Protein AF-A0A1M7C2V4-F1 (afdb_monomer_lite)

Radius of gyration: 30.08 Å; chains: 1; bounding box: 49×37×82 Å

Sequence (102 aa):
MSDTIELLEAIGQNATLRHASADQLASILEQANASAALRSAVAAGDSSLLSAEFGHKPNKAPQITNVPGHEEDESDDDGDDKPHHPSEPGHSQPHKHTPHKQ

Structure (mmCIF, N/CA/C/O backbone):
data_AF-A0A1M7C2V4-F1
#
_entry.id   AF-A0A1M7C2V4-F1
#
loop_
_atom_site.group_PDB
_atom_site.id
_atom_site.type_symbol
_atom_site.label_atom_id
_atom_site.label_alt_id
_atom_site.label_comp_id
_atom_site.label_asym_id
_atom_site.label_entity_id
_atom_site.label_seq_id
_atom_site.pdbx_PDB_ins_code
_atom_site.Cartn_x
_atom_site.Cartn_y
_atom_site.Cartn_z
_atom_site.occupancy
_atom_site.B_iso_or_equiv
_atom_site.auth_seq_id
_atom_site.auth_comp_id
_atom_site.auth_asym_id
_atom_site.auth_atom_id
_atom_site.pdbx_PDB_model_num
ATOM 1 N N . MET A 1 1 ? -2.818 13.924 9.332 1.00 58.53 1 MET A N 1
ATOM 2 C CA . MET A 1 1 ? -2.808 12.527 8.848 1.00 58.53 1 MET A CA 1
ATOM 3 C C . MET A 1 1 ? -1.402 11.927 8.948 1.00 58.53 1 MET A C 1
ATOM 5 O O . MET A 1 1 ? -1.036 11.114 8.115 1.00 58.53 1 MET A O 1
ATOM 9 N N . SER A 1 2 ? -0.589 12.318 9.936 1.00 61.97 2 SER A N 1
ATOM 10 C CA . SER A 1 2 ? 0.771 11.779 10.072 1.00 61.97 2 SER A CA 1
ATOM 11 C C . SER A 1 2 ? 0.728 10.281 10.378 1.00 61.97 2 SER A C 1
ATOM 13 O O . SER A 1 2 ? 1.476 9.516 9.791 1.00 61.97 2 SER A O 1
ATOM 15 N N . ASP A 1 3 ? -0.256 9.855 11.170 1.00 80.56 3 ASP A N 1
ATOM 16 C CA . ASP A 1 3 ? -0.386 8.479 11.655 1.00 80.56 3 ASP A CA 1
ATOM 17 C C . ASP A 1 3 ? -0.435 7.422 10.538 1.00 80.56 3 ASP A C 1
ATOM 19 O O . ASP A 1 3 ? 0.158 6.357 10.680 1.00 80.56 3 ASP A O 1
ATOM 23 N N . THR A 1 4 ? -1.081 7.700 9.397 1.00 83.00 4 THR A N 1
ATOM 24 C CA . THR A 1 4 ? -1.111 6.754 8.268 1.00 83.00 4 THR A CA 1
ATOM 25 C C . THR A 1 4 ? 0.217 6.660 7.530 1.00 83.00 4 THR A C 1
ATOM 27 O O . THR A 1 4 ? 0.578 5.574 7.084 1.00 83.00 4 THR A O 1
ATOM 30 N N . ILE A 1 5 ? 0.949 7.767 7.401 1.00 86.19 5 ILE A N 1
ATOM 31 C CA . ILE A 1 5 ? 2.265 7.776 6.751 1.00 86.19 5 ILE A CA 1
ATOM 32 C C . ILE A 1 5 ? 3.305 7.090 7.641 1.00 86.19 5 ILE A C 1
ATOM 34 O O . ILE A 1 5 ? 4.031 6.231 7.151 1.00 86.19 5 ILE A O 1
ATOM 38 N N . GLU A 1 6 ? 3.311 7.381 8.943 1.00 87.94 6 GLU A N 1
ATOM 39 C CA . GLU A 1 6 ? 4.180 6.716 9.929 1.00 87.94 6 GLU A CA 1
ATOM 40 C C . GLU A 1 6 ? 3.912 5.201 9.978 1.00 87.94 6 GLU A C 1
ATOM 42 O O . GLU A 1 6 ? 4.830 4.386 10.048 1.00 87.94 6 GLU A O 1
ATOM 47 N N . LEU A 1 7 ? 2.644 4.789 9.872 1.00 88.06 7 LEU A N 1
ATOM 48 C CA . LEU A 1 7 ? 2.277 3.374 9.844 1.00 88.06 7 LEU A CA 1
ATOM 49 C C . LEU A 1 7 ? 2.742 2.677 8.559 1.00 88.06 7 LEU A C 1
ATOM 51 O O . LEU A 1 7 ? 3.235 1.550 8.613 1.00 88.06 7 LEU A O 1
ATOM 55 N N . LEU A 1 8 ? 2.622 3.344 7.406 1.00 89.19 8 LEU A N 1
ATOM 56 C CA . LEU A 1 8 ? 3.159 2.844 6.138 1.00 89.19 8 LEU A CA 1
ATOM 57 C C . LEU A 1 8 ? 4.689 2.746 6.170 1.00 89.19 8 LEU A C 1
ATOM 59 O O . LEU A 1 8 ? 5.241 1.777 5.648 1.00 89.19 8 LEU A O 1
ATOM 63 N N . GLU A 1 9 ? 5.369 3.696 6.812 1.00 90.44 9 GLU A N 1
ATOM 64 C CA . GLU A 1 9 ? 6.814 3.639 7.035 1.00 90.44 9 GLU A CA 1
ATOM 65 C C . GLU A 1 9 ? 7.191 2.449 7.925 1.00 90.44 9 GLU A C 1
ATOM 67 O O . GLU A 1 9 ? 8.046 1.649 7.542 1.00 90.44 9 GLU A O 1
ATOM 72 N N . ALA A 1 10 ? 6.503 2.256 9.053 1.00 90.06 10 ALA A N 1
ATOM 73 C CA . ALA A 1 10 ? 6.746 1.137 9.961 1.00 90.06 10 ALA A CA 1
ATOM 74 C C . ALA A 1 10 ? 6.546 -0.229 9.276 1.00 90.06 10 ALA A C 1
ATOM 76 O O . ALA A 1 10 ? 7.357 -1.144 9.455 1.00 90.06 10 ALA A O 1
ATOM 77 N N . ILE A 1 11 ? 5.503 -0.364 8.447 1.00 89.38 11 ILE A N 1
ATOM 78 C CA . ILE A 1 11 ? 5.262 -1.563 7.626 1.00 89.38 11 ILE A CA 1
ATOM 79 C C . ILE A 1 11 ? 6.365 -1.723 6.573 1.00 89.38 11 ILE A C 1
ATOM 81 O O . ILE A 1 11 ? 6.872 -2.825 6.363 1.00 89.38 11 ILE A O 1
ATOM 85 N N . GLY A 1 12 ? 6.765 -0.627 5.925 1.00 88.94 12 GLY A N 1
ATOM 86 C CA . GLY A 1 12 ? 7.829 -0.610 4.927 1.00 88.94 12 GLY A CA 1
ATOM 87 C C . GLY A 1 12 ? 9.192 -0.996 5.501 1.00 88.94 12 GLY A C 1
ATOM 88 O O . GLY A 1 12 ? 9.944 -1.716 4.842 1.00 88.94 12 GLY A O 1
ATOM 89 N N . GLN A 1 13 ? 9.508 -0.579 6.726 1.00 91.50 13 GLN A N 1
ATOM 90 C CA . GLN A 1 13 ? 10.789 -0.836 7.381 1.00 91.50 13 GLN A CA 1
ATOM 91 C C . GLN A 1 13 ? 10.871 -2.237 8.002 1.00 91.50 13 GLN A C 1
ATOM 93 O O . GLN A 1 13 ? 11.949 -2.835 8.042 1.00 91.50 13 GLN A O 1
ATOM 98 N N . ASN A 1 14 ? 9.743 -2.797 8.441 1.00 90.62 14 ASN A N 1
ATOM 99 C CA . ASN A 1 14 ? 9.692 -4.118 9.053 1.00 90.62 14 ASN A CA 1
ATOM 100 C C . ASN A 1 14 ? 9.445 -5.221 8.008 1.00 90.62 14 ASN A C 1
ATOM 102 O O . ASN A 1 14 ? 8.341 -5.383 7.489 1.00 90.62 14 ASN A O 1
ATOM 106 N N . ALA A 1 15 ? 10.467 -6.040 7.742 1.00 88.88 15 ALA A N 1
ATOM 107 C CA . ALA A 1 15 ? 10.380 -7.145 6.784 1.00 88.88 15 ALA A CA 1
ATOM 108 C C . ALA A 1 15 ? 9.274 -8.163 7.123 1.00 88.88 15 ALA A C 1
ATOM 110 O O . ALA A 1 15 ? 8.619 -8.676 6.219 1.00 88.88 15 ALA A O 1
ATOM 111 N N . THR A 1 16 ? 9.023 -8.425 8.408 1.00 89.06 16 THR A N 1
ATOM 112 C CA . THR A 1 16 ? 7.949 -9.329 8.838 1.00 89.06 16 THR A CA 1
ATOM 113 C C . THR A 1 16 ? 6.581 -8.764 8.481 1.00 89.06 16 THR A C 1
ATOM 115 O O . THR A 1 16 ? 5.734 -9.504 8.000 1.00 89.06 16 THR A O 1
ATOM 118 N N . LEU A 1 17 ? 6.371 -7.455 8.658 1.00 87.31 17 LEU A N 1
ATOM 119 C CA . LEU A 1 17 ? 5.108 -6.805 8.288 1.00 87.31 17 LEU A CA 1
ATOM 120 C C . LEU A 1 17 ? 4.928 -6.739 6.772 1.00 87.31 17 LEU A C 1
ATOM 122 O O . LEU A 1 17 ? 3.821 -6.931 6.285 1.00 87.31 17 LEU A O 1
ATOM 126 N N . ARG A 1 18 ? 6.016 -6.550 6.020 1.00 86.06 18 ARG A N 1
ATOM 127 C CA . ARG A 1 18 ? 5.993 -6.564 4.551 1.00 86.06 18 ARG A CA 1
ATOM 128 C C . ARG A 1 18 ? 5.539 -7.906 3.969 1.00 86.06 18 ARG A C 1
ATOM 130 O O . ARG A 1 18 ? 4.966 -7.939 2.885 1.00 86.06 18 ARG A O 1
ATOM 137 N N . HIS A 1 19 ? 5.820 -9.001 4.671 1.00 87.44 19 HIS A N 1
ATOM 138 C CA . HIS A 1 19 ? 5.482 -10.362 4.250 1.00 87.44 19 HIS A CA 1
ATOM 139 C C . HIS A 1 19 ? 4.348 -10.992 5.069 1.00 87.44 19 HIS A C 1
ATOM 141 O O . HIS A 1 19 ? 4.046 -12.171 4.883 1.00 87.44 19 HIS A O 1
ATOM 147 N N . ALA A 1 20 ? 3.727 -10.232 5.975 1.00 88.38 20 ALA A N 1
ATOM 148 C CA . ALA A 1 20 ? 2.600 -10.705 6.762 1.00 88.38 20 ALA A CA 1
ATOM 149 C C . ALA A 1 20 ? 1.396 -10.999 5.856 1.00 88.38 20 ALA A C 1
ATOM 151 O O . ALA A 1 20 ? 1.216 -10.380 4.804 1.00 88.38 20 ALA A O 1
ATOM 152 N N . SER A 1 21 ? 0.547 -11.939 6.273 1.00 90.62 21 SER A N 1
ATOM 153 C CA . SER A 1 21 ? -0.712 -12.183 5.571 1.00 90.62 21 SER A CA 1
ATOM 154 C C . SER A 1 21 ? -1.655 -10.985 5.709 1.00 90.62 21 SER A C 1
ATOM 156 O O . SER A 1 21 ? -1.559 -10.205 6.662 1.00 90.62 21 SER A O 1
ATOM 158 N N . ALA A 1 22 ? -2.606 -10.863 4.779 1.00 88.88 22 ALA A N 1
ATOM 159 C CA . ALA A 1 22 ? -3.606 -9.799 4.809 1.00 88.88 22 ALA A CA 1
ATOM 160 C C . ALA A 1 22 ? -4.397 -9.776 6.132 1.00 88.88 22 ALA A C 1
ATOM 162 O O . ALA A 1 22 ? -4.614 -8.701 6.681 1.00 88.88 22 ALA A O 1
ATOM 163 N N . ASP A 1 23 ? -4.740 -10.939 6.699 1.00 89.00 23 ASP A N 1
ATOM 164 C CA . ASP A 1 23 ? -5.448 -11.040 7.987 1.00 89.00 23 ASP A CA 1
ATOM 165 C C . ASP A 1 23 ? -4.616 -10.526 9.173 1.00 89.00 23 ASP A C 1
ATOM 167 O O . ASP A 1 23 ? -5.126 -9.833 10.062 1.00 89.00 23 ASP A O 1
ATOM 171 N N . GLN A 1 24 ? -3.315 -10.840 9.188 1.00 89.94 24 GLN A N 1
ATOM 172 C CA . GLN A 1 24 ? -2.408 -10.355 10.229 1.00 89.94 24 GLN A CA 1
ATOM 173 C C . GLN A 1 24 ? -2.210 -8.842 10.125 1.00 89.94 24 GLN A C 1
ATOM 175 O O . GLN A 1 24 ? -2.297 -8.141 11.133 1.00 89.94 24 GLN A O 1
ATOM 180 N N . LEU A 1 25 ? -2.007 -8.329 8.909 1.00 88.94 25 LEU A N 1
ATOM 181 C CA . LEU A 1 25 ? -1.919 -6.893 8.653 1.00 88.94 25 LEU A CA 1
ATOM 182 C C . LEU A 1 25 ? -3.220 -6.173 9.021 1.00 88.94 25 LEU A C 1
ATOM 184 O O . LEU A 1 25 ? -3.162 -5.143 9.685 1.00 88.94 25 LEU A O 1
ATOM 188 N N . ALA A 1 26 ? -4.387 -6.718 8.673 1.00 89.56 26 ALA A N 1
ATOM 189 C CA . ALA A 1 26 ? -5.681 -6.123 9.006 1.00 89.56 26 ALA A CA 1
ATOM 190 C C . ALA A 1 26 ? -5.868 -5.958 10.523 1.00 89.56 26 ALA A C 1
ATOM 192 O O . ALA A 1 26 ? -6.290 -4.893 10.975 1.00 89.56 26 ALA A O 1
ATOM 193 N N . SER A 1 27 ? -5.476 -6.967 11.306 1.00 89.44 27 SER A N 1
ATOM 194 C CA . SER A 1 27 ? -5.548 -6.923 12.775 1.00 89.44 27 SER A CA 1
ATOM 195 C C . SER A 1 27 ? -4.637 -5.838 13.365 1.00 89.44 27 SER A C 1
ATOM 197 O O . SER A 1 27 ? -5.037 -5.098 14.263 1.00 89.44 27 SER A O 1
ATOM 199 N N . ILE A 1 28 ? -3.416 -5.706 12.840 1.00 89.00 28 ILE A N 1
ATOM 200 C CA . ILE A 1 28 ? -2.451 -4.685 13.277 1.00 89.00 28 ILE A CA 1
ATOM 201 C C . ILE A 1 28 ? -2.949 -3.281 12.912 1.00 89.00 28 ILE A C 1
ATOM 203 O O . ILE A 1 28 ? -2.874 -2.361 13.724 1.00 89.00 28 ILE A O 1
ATOM 207 N N . LEU A 1 29 ? -3.498 -3.117 11.706 1.00 89.50 29 LEU A N 1
ATOM 208 C CA . LEU A 1 29 ? -4.054 -1.851 11.232 1.00 89.50 29 LEU A CA 1
ATOM 209 C C . LEU A 1 29 ? -5.291 -1.418 12.034 1.00 89.50 29 LEU A C 1
ATOM 211 O O . LEU A 1 29 ? -5.478 -0.223 12.260 1.00 89.50 29 LEU A O 1
ATOM 215 N N . GLU A 1 30 ? -6.122 -2.358 12.492 1.00 88.44 30 GLU A N 1
ATOM 216 C CA . GLU A 1 30 ? -7.219 -2.056 13.418 1.00 88.44 30 GLU A CA 1
ATOM 217 C C . GLU A 1 30 ? -6.711 -1.553 14.769 1.00 88.44 30 GLU A C 1
ATOM 219 O O . GLU A 1 30 ? -7.188 -0.529 15.256 1.00 88.44 30 GLU A O 1
ATOM 224 N N . GLN A 1 31 ? -5.713 -2.225 15.348 1.00 87.00 31 GLN A N 1
ATOM 225 C CA . GLN A 1 31 ? -5.106 -1.818 16.620 1.00 87.00 31 GLN A CA 1
ATOM 226 C C . GLN A 1 31 ? -4.425 -0.448 16.528 1.00 87.00 31 GLN A C 1
ATOM 228 O O . GLN A 1 31 ? -4.476 0.335 17.475 1.00 87.00 31 GLN A O 1
ATOM 233 N N . ALA A 1 32 ? -3.825 -0.146 15.377 1.00 86.19 32 ALA A N 1
ATOM 234 C CA . ALA A 1 32 ? -3.189 1.134 15.091 1.00 86.19 32 ALA A CA 1
ATOM 235 C C . ALA A 1 32 ? -4.182 2.244 14.688 1.00 86.19 32 ALA A C 1
ATOM 237 O O . ALA A 1 32 ? -3.753 3.349 14.367 1.00 86.19 32 ALA A O 1
ATOM 238 N N . ASN A 1 33 ? -5.494 1.967 14.688 1.00 84.56 33 ASN A N 1
ATOM 239 C CA . ASN A 1 33 ? -6.547 2.897 14.272 1.00 84.56 33 ASN A CA 1
ATOM 240 C C . ASN A 1 33 ? -6.293 3.511 12.876 1.00 84.56 33 ASN A C 1
ATOM 242 O O . ASN A 1 33 ? -6.474 4.710 12.653 1.00 84.56 33 ASN A O 1
ATOM 246 N N . ALA A 1 34 ? -5.842 2.671 11.938 1.00 87.38 34 ALA A N 1
ATOM 247 C CA . ALA A 1 34 ? -5.499 3.062 10.576 1.00 87.38 34 ALA A CA 1
ATOM 248 C C . ALA A 1 34 ? -6.698 3.632 9.796 1.00 87.38 34 ALA A C 1
ATOM 250 O O . ALA A 1 34 ? -7.860 3.324 10.089 1.00 87.38 34 ALA A O 1
ATOM 251 N N . SER A 1 35 ? -6.416 4.408 8.738 1.00 88.44 35 SER A N 1
ATOM 252 C CA . SER A 1 35 ? -7.472 4.951 7.877 1.00 88.44 35 SER A CA 1
ATOM 253 C C . SER A 1 35 ? -8.317 3.848 7.240 1.00 88.44 35 SER A C 1
ATOM 255 O O . SER A 1 35 ? -7.863 2.728 6.976 1.00 88.44 35 SER A O 1
ATOM 257 N N . ALA A 1 36 ? -9.575 4.188 6.955 1.00 88.19 36 ALA A N 1
ATOM 258 C CA . ALA A 1 36 ? -10.503 3.275 6.300 1.00 88.19 36 ALA A CA 1
ATOM 259 C C . ALA A 1 36 ? -9.998 2.826 4.917 1.00 88.19 36 ALA A C 1
ATOM 261 O O . ALA A 1 36 ? -10.212 1.671 4.540 1.00 88.19 36 ALA A O 1
ATOM 262 N N . ALA A 1 37 ? -9.299 3.699 4.179 1.00 88.75 37 ALA A N 1
ATOM 263 C CA . ALA A 1 37 ? -8.753 3.343 2.874 1.00 88.75 37 ALA A CA 1
ATOM 264 C C . ALA A 1 37 ? -7.590 2.351 3.001 1.00 88.75 37 ALA A C 1
ATOM 266 O O . ALA A 1 37 ? -7.535 1.404 2.223 1.00 88.75 37 ALA A O 1
ATOM 267 N N . LEU A 1 38 ? -6.720 2.496 4.010 1.00 88.06 38 LEU A N 1
ATOM 268 C CA . LEU A 1 38 ? -5.623 1.554 4.258 1.00 88.06 38 LEU A CA 1
ATOM 269 C C . LEU A 1 38 ? -6.125 0.172 4.676 1.00 88.06 38 LEU A C 1
ATOM 271 O O . LEU A 1 38 ? -5.670 -0.836 4.137 1.00 88.06 38 LEU A O 1
ATOM 275 N N . ARG A 1 39 ? -7.123 0.112 5.562 1.00 89.81 39 ARG A N 1
ATOM 276 C CA . ARG A 1 39 ? -7.762 -1.158 5.944 1.00 89.81 39 ARG A CA 1
ATOM 277 C C . ARG A 1 39 ? -8.430 -1.839 4.749 1.00 89.81 39 ARG A C 1
ATOM 279 O O . ARG A 1 39 ? -8.253 -3.038 4.548 1.00 89.81 39 ARG A O 1
ATOM 286 N N . SER A 1 40 ? -9.150 -1.070 3.932 1.00 89.50 40 SER A N 1
ATOM 287 C CA . SER A 1 40 ? -9.817 -1.593 2.733 1.00 89.50 40 SER A CA 1
ATOM 288 C C . SER A 1 40 ? -8.815 -2.055 1.674 1.00 89.50 40 SER A C 1
ATOM 290 O O . SER A 1 40 ? -9.029 -3.088 1.048 1.00 89.50 40 SER A O 1
ATOM 292 N N . ALA A 1 41 ? -7.701 -1.338 1.509 1.00 90.06 41 ALA A N 1
ATOM 293 C CA . ALA A 1 41 ? -6.647 -1.702 0.570 1.00 90.06 41 ALA A CA 1
ATOM 294 C C . ALA A 1 41 ? -5.961 -3.018 0.947 1.00 90.06 41 ALA A C 1
ATOM 296 O O . ALA A 1 41 ? -5.708 -3.841 0.073 1.00 90.06 41 ALA A O 1
ATOM 297 N N . VAL A 1 42 ? -5.714 -3.258 2.239 1.00 89.69 42 VAL A N 1
ATOM 298 C CA . VAL A 1 42 ? -5.172 -4.543 2.709 1.00 89.69 42 VAL A CA 1
ATOM 299 C C . VAL A 1 42 ? -6.181 -5.678 2.541 1.00 89.69 42 VAL A C 1
ATOM 301 O O . VAL A 1 42 ? -5.805 -6.749 2.074 1.00 89.69 42 VAL A O 1
ATOM 304 N N . ALA A 1 43 ? -7.455 -5.448 2.870 1.00 88.69 43 ALA A N 1
ATOM 305 C CA . ALA A 1 43 ? -8.494 -6.472 2.756 1.00 88.69 43 ALA A CA 1
ATOM 306 C C . ALA A 1 43 ? -8.789 -6.871 1.298 1.00 88.69 43 ALA A C 1
ATOM 308 O O . ALA A 1 43 ? -8.991 -8.047 1.007 1.00 88.69 43 ALA A O 1
ATOM 309 N N . ALA A 1 44 ? -8.815 -5.899 0.382 1.00 88.44 44 ALA A N 1
ATOM 310 C CA . ALA A 1 44 ? -9.084 -6.130 -1.037 1.00 88.44 44 ALA A CA 1
ATOM 311 C C . ALA A 1 44 ? -7.822 -6.454 -1.855 1.00 88.44 44 ALA A C 1
ATOM 313 O O . ALA A 1 44 ? -7.934 -6.909 -2.992 1.00 88.44 44 ALA A O 1
ATOM 314 N N . GLY A 1 45 ? -6.630 -6.185 -1.312 1.00 85.19 45 GLY A N 1
ATOM 315 C CA . GLY A 1 45 ? -5.380 -6.194 -2.075 1.00 85.19 45 GLY A CA 1
ATOM 316 C C . GLY A 1 45 ? -5.310 -5.091 -3.141 1.00 85.19 45 GLY A C 1
ATOM 317 O O . GLY A 1 45 ? -4.545 -5.218 -4.095 1.00 85.19 45 GLY A O 1
ATOM 318 N N . ASP A 1 46 ? -6.114 -4.029 -3.008 1.00 87.25 46 ASP A N 1
ATOM 319 C CA . ASP A 1 46 ? -6.266 -2.963 -4.003 1.00 87.25 46 ASP A CA 1
ATOM 320 C C . ASP A 1 46 ? -5.760 -1.611 -3.474 1.00 87.25 46 ASP A C 1
ATOM 322 O O . ASP A 1 46 ? -6.337 -1.004 -2.569 1.00 87.25 46 ASP A O 1
ATOM 326 N N . SER A 1 47 ? -4.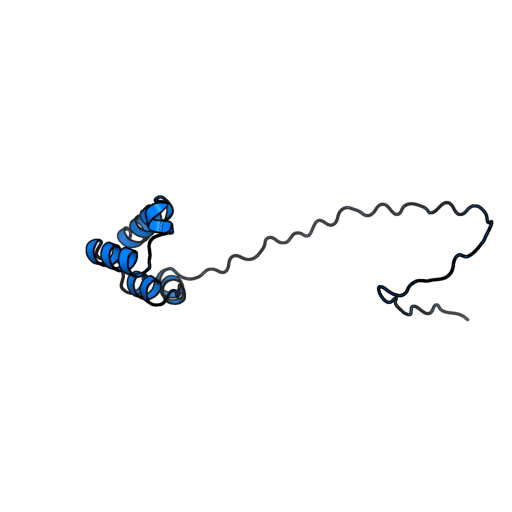692 -1.094 -4.084 1.00 85.94 47 SER A N 1
ATOM 327 C CA . SER A 1 47 ? -4.090 0.198 -3.735 1.00 85.94 47 SER A CA 1
ATOM 328 C C . SER A 1 47 ? -4.813 1.416 -4.328 1.00 85.94 47 SER A C 1
ATOM 330 O O . SER A 1 47 ? -4.377 2.552 -4.112 1.00 85.94 47 SER A O 1
ATOM 332 N N . SER A 1 48 ? -5.894 1.229 -5.089 1.00 87.31 48 SER A N 1
ATOM 333 C CA . SER A 1 48 ? -6.643 2.321 -5.731 1.00 87.31 48 SER A CA 1
ATOM 334 C C . SER A 1 48 ? -7.270 3.269 -4.707 1.00 87.31 48 SER A C 1
ATOM 336 O O . SER A 1 48 ? -7.265 4.484 -4.898 1.00 87.31 48 SER A O 1
ATOM 338 N N . LEU A 1 49 ? -7.737 2.739 -3.571 1.00 86.94 49 LEU A N 1
ATOM 339 C CA . LEU A 1 49 ? -8.297 3.550 -2.484 1.00 86.94 49 LEU A CA 1
ATOM 340 C C . LEU A 1 49 ? -7.231 4.421 -1.806 1.00 86.94 49 LEU A C 1
ATOM 342 O O . LEU A 1 49 ? -7.475 5.595 -1.537 1.00 86.94 49 LEU A O 1
ATOM 346 N N . LEU A 1 50 ? -6.024 3.882 -1.617 1.00 87.25 50 LEU A N 1
ATOM 347 C CA . LEU A 1 50 ? -4.876 4.649 -1.118 1.00 87.25 50 LEU A CA 1
ATOM 348 C C . LEU A 1 50 ? -4.450 5.728 -2.114 1.00 87.25 50 LEU A C 1
ATOM 350 O O . LEU A 1 50 ? -4.122 6.848 -1.735 1.00 87.25 50 LEU A O 1
ATOM 354 N N . SER A 1 51 ? -4.505 5.406 -3.403 1.00 87.31 51 SER A N 1
ATOM 355 C CA . SER A 1 51 ? -4.201 6.335 -4.491 1.00 87.31 51 SER A CA 1
ATOM 356 C C . SER A 1 51 ? -5.177 7.519 -4.530 1.00 87.31 51 SER A C 1
ATOM 358 O O . SER A 1 51 ? -4.765 8.644 -4.821 1.00 87.31 51 SER A O 1
ATOM 360 N N . ALA A 1 52 ? -6.452 7.286 -4.207 1.00 86.94 52 ALA A N 1
ATOM 361 C CA . ALA A 1 52 ? -7.451 8.339 -4.055 1.00 86.94 52 ALA A CA 1
ATOM 362 C C . ALA A 1 52 ? -7.233 9.178 -2.780 1.00 86.94 52 ALA A C 1
ATOM 364 O O . ALA A 1 52 ? -7.380 10.397 -2.840 1.00 86.94 52 ALA A O 1
ATOM 365 N N . GLU A 1 53 ? -6.847 8.553 -1.659 1.00 85.81 53 GLU A N 1
ATOM 366 C CA . GLU A 1 53 ? -6.583 9.247 -0.385 1.00 85.81 53 GLU A CA 1
ATOM 367 C C . GLU A 1 53 ? -5.335 10.146 -0.458 1.00 85.81 53 GLU A C 1
ATOM 369 O O . GLU A 1 53 ? -5.386 11.309 -0.063 1.00 85.81 53 GLU A O 1
ATOM 374 N N . PHE A 1 54 ? -4.222 9.639 -0.998 1.00 85.50 54 PHE A N 1
ATOM 375 C CA . PHE A 1 54 ? -2.934 10.347 -1.008 1.00 85.50 54 PHE A CA 1
ATOM 376 C C . PHE A 1 54 ? -2.695 11.226 -2.241 1.00 85.50 54 PHE A C 1
ATOM 378 O O . PHE A 1 54 ? -1.729 11.990 -2.275 1.00 85.50 54 PHE A O 1
ATOM 385 N N . GLY A 1 55 ? -3.557 11.138 -3.254 1.00 86.12 55 GLY A N 1
ATOM 386 C CA . GLY A 1 55 ? -3.383 11.848 -4.516 1.00 86.12 55 GLY A CA 1
ATOM 387 C C . GLY A 1 55 ? -2.341 11.174 -5.409 1.00 86.12 55 GLY A C 1
ATOM 388 O O . GLY A 1 55 ? -1.146 11.465 -5.359 1.00 86.12 55 GLY A O 1
ATOM 389 N N . HIS A 1 56 ? -2.810 10.278 -6.273 1.00 85.06 56 HIS A N 1
ATOM 390 C CA . HIS A 1 56 ? -1.969 9.557 -7.220 1.00 85.06 56 HIS A CA 1
ATOM 391 C C . HIS A 1 56 ? -1.227 10.493 -8.185 1.00 85.06 56 HIS A C 1
ATOM 393 O O . HIS A 1 56 ? -1.839 11.262 -8.930 1.00 85.06 56 HIS A O 1
ATOM 399 N N . LYS A 1 57 ? 0.103 10.368 -8.233 1.00 86.06 57 LYS A N 1
ATOM 400 C CA . LYS A 1 57 ? 0.950 10.981 -9.262 1.00 86.06 57 LYS A CA 1
ATOM 401 C C . LYS A 1 57 ? 1.644 9.879 -10.062 1.00 86.06 57 LYS A C 1
ATOM 403 O O . LYS A 1 57 ? 2.459 9.158 -9.490 1.00 86.06 57 LYS A O 1
ATOM 408 N N . PRO A 1 58 ? 1.359 9.737 -11.371 1.00 82.31 58 PRO A N 1
ATOM 409 C CA . PRO A 1 58 ? 2.010 8.719 -12.180 1.00 82.31 58 PRO A CA 1
ATOM 410 C C . PRO A 1 58 ? 3.508 9.015 -12.279 1.00 82.31 58 PRO A C 1
ATOM 412 O O . PRO A 1 58 ? 3.901 10.079 -12.759 1.00 82.31 58 PRO A O 1
ATOM 415 N N . ASN A 1 59 ? 4.338 8.058 -11.866 1.00 83.94 59 ASN A N 1
ATOM 416 C CA . ASN A 1 59 ? 5.778 8.130 -12.070 1.00 83.94 59 ASN A CA 1
ATOM 417 C C . ASN A 1 59 ? 6.075 7.861 -13.555 1.00 83.94 59 ASN A C 1
ATOM 419 O O . ASN A 1 59 ? 5.913 6.739 -14.038 1.00 83.94 59 ASN A O 1
ATOM 423 N N . LYS A 1 60 ? 6.400 8.909 -14.317 1.00 86.00 60 LYS A N 1
ATOM 424 C CA . LYS A 1 60 ? 6.741 8.781 -15.739 1.00 86.00 60 LYS A CA 1
ATOM 425 C C . LYS A 1 60 ? 8.187 8.313 -15.851 1.00 86.00 60 LYS A C 1
ATOM 427 O O . LYS A 1 60 ? 9.057 8.864 -15.186 1.00 86.00 60 LYS A O 1
ATOM 432 N N . ALA A 1 61 ? 8.436 7.321 -16.706 1.00 84.88 61 ALA A N 1
ATOM 433 C CA . ALA A 1 61 ? 9.794 6.874 -16.979 1.00 84.88 61 ALA A CA 1
ATOM 434 C C . ALA A 1 61 ? 10.656 8.067 -17.440 1.00 84.88 61 ALA A C 1
ATOM 436 O O . ALA A 1 61 ? 10.174 8.883 -18.238 1.00 84.88 61 ALA A O 1
ATOM 437 N N . PRO A 1 62 ? 11.901 8.189 -16.947 1.00 86.56 62 PRO A N 1
ATOM 438 C CA . PRO A 1 62 ? 12.811 9.214 -17.430 1.00 86.56 62 PRO A CA 1
ATOM 439 C C . PRO A 1 62 ? 13.022 9.032 -18.934 1.00 86.56 62 PRO A C 1
ATOM 441 O O . PRO A 1 62 ? 13.144 7.910 -19.428 1.00 86.56 62 PRO A O 1
ATOM 444 N N . GLN A 1 63 ? 13.034 10.138 -19.676 1.00 81.94 63 GLN A N 1
ATOM 445 C CA . GLN A 1 63 ? 13.259 10.087 -21.115 1.00 81.94 63 GLN A CA 1
ATOM 446 C C . GLN A 1 63 ? 14.742 9.812 -21.366 1.00 81.94 63 GLN A C 1
ATOM 448 O O . GLN A 1 63 ? 15.587 10.662 -21.095 1.00 81.94 63 GLN A O 1
ATOM 453 N N . ILE A 1 64 ? 15.063 8.617 -21.859 1.00 77.44 64 ILE A N 1
ATOM 454 C CA . ILE A 1 64 ? 16.419 8.270 -22.289 1.00 77.44 64 ILE A CA 1
ATOM 455 C C . ILE A 1 64 ? 16.528 8.672 -23.762 1.00 77.44 64 ILE A C 1
ATOM 457 O O . ILE A 1 64 ? 16.159 7.911 -24.648 1.00 77.44 64 ILE A O 1
ATOM 461 N N . THR A 1 65 ? 16.971 9.904 -24.021 1.00 73.88 65 THR A N 1
ATOM 462 C CA . THR A 1 65 ? 17.177 10.424 -25.390 1.00 73.88 65 THR A CA 1
ATOM 463 C C . THR A 1 65 ? 18.603 10.214 -25.909 1.00 73.88 65 THR A C 1
ATOM 465 O O . THR A 1 65 ? 18.917 10.604 -27.032 1.00 73.88 65 THR A O 1
ATOM 468 N N . ASN A 1 66 ? 19.489 9.624 -25.108 1.00 75.69 66 ASN A N 1
ATOM 469 C CA . ASN A 1 66 ? 20.878 9.415 -25.491 1.00 75.69 66 ASN A CA 1
ATOM 470 C C . ASN A 1 66 ? 21.008 8.092 -26.248 1.00 75.69 66 ASN A C 1
ATOM 472 O O . ASN A 1 66 ? 21.163 7.033 -25.644 1.00 75.69 66 ASN A O 1
ATOM 476 N N . VAL A 1 67 ? 20.956 8.170 -27.575 1.00 72.81 67 VAL A N 1
ATOM 477 C CA . VAL A 1 67 ? 21.539 7.142 -28.440 1.00 72.81 67 VAL A CA 1
ATOM 478 C C . VAL A 1 67 ? 23.048 7.408 -28.533 1.00 72.81 67 VAL A C 1
ATOM 480 O O . VAL A 1 67 ? 23.431 8.559 -28.761 1.00 72.81 67 VAL A O 1
ATOM 483 N N . PRO A 1 68 ? 23.924 6.411 -28.304 1.00 75.69 68 PRO A N 1
ATOM 484 C CA . PRO A 1 68 ? 25.342 6.545 -28.622 1.00 75.69 68 PRO A CA 1
ATOM 485 C C . PRO A 1 68 ? 25.498 6.976 -30.084 1.00 75.69 68 PRO A C 1
ATOM 487 O O . PRO A 1 68 ? 24.789 6.460 -30.949 1.00 75.69 68 PRO A O 1
ATOM 490 N N . GLY A 1 69 ? 26.373 7.950 -30.349 1.00 66.69 69 GLY A N 1
ATOM 491 C CA . GLY A 1 69 ? 26.686 8.365 -31.714 1.00 66.69 69 GLY A CA 1
ATOM 492 C C . GLY A 1 69 ? 27.193 7.156 -32.490 1.00 66.69 69 GLY A C 1
ATOM 493 O O . GLY A 1 69 ? 28.185 6.553 -32.096 1.00 66.69 69 GLY A O 1
ATOM 494 N N . HIS A 1 70 ? 26.466 6.762 -33.531 1.00 69.50 70 HIS A N 1
ATOM 495 C CA . HIS A 1 70 ? 26.902 5.725 -34.451 1.00 69.50 70 HIS A CA 1
ATOM 496 C C . HIS A 1 70 ? 28.004 6.331 -35.321 1.00 69.50 70 HIS A C 1
ATOM 498 O O . HIS A 1 70 ? 27.718 7.156 -36.185 1.00 69.50 70 HIS A O 1
ATOM 504 N N . GLU A 1 71 ? 29.255 5.985 -35.031 1.00 71.19 71 GLU A N 1
ATOM 505 C CA . GLU A 1 71 ? 30.340 6.128 -35.994 1.00 71.19 71 GLU A CA 1
ATOM 506 C C . GLU A 1 71 ? 30.093 5.108 -37.113 1.00 71.19 71 GLU A C 1
ATOM 508 O O . GLU A 1 71 ? 29.980 3.906 -36.870 1.00 71.19 71 GLU A O 1
ATOM 513 N N . GLU A 1 72 ? 29.858 5.619 -38.319 1.00 62.72 72 GLU A N 1
ATOM 514 C CA . GLU A 1 72 ? 29.718 4.825 -39.534 1.00 62.72 72 GLU A CA 1
ATOM 515 C C . GLU A 1 72 ? 31.089 4.224 -39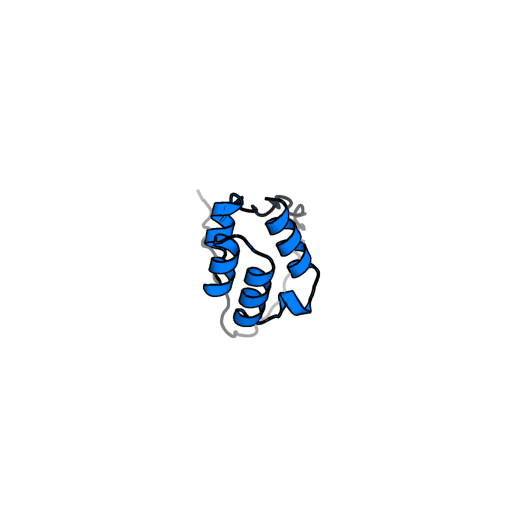.867 1.00 62.72 72 GLU A C 1
ATOM 517 O O . GLU A 1 72 ? 31.990 4.928 -40.310 1.00 62.72 72 GLU A O 1
ATOM 522 N N . ASP A 1 73 ? 31.269 2.935 -39.573 1.00 62.78 73 ASP A N 1
ATOM 523 C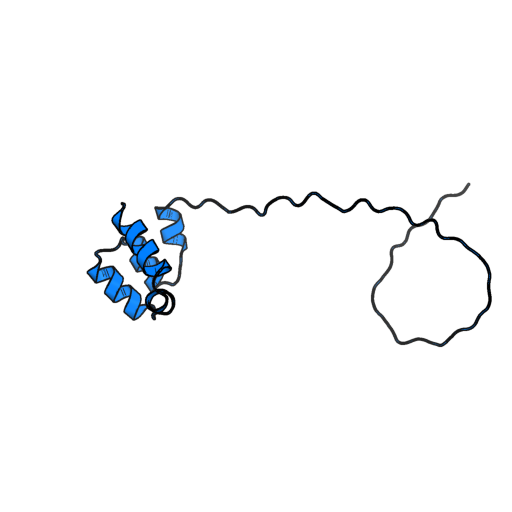 CA . ASP A 1 73 ? 32.471 2.190 -39.948 1.00 62.78 73 ASP A CA 1
ATOM 524 C C . ASP A 1 73 ? 32.496 2.072 -41.479 1.00 62.78 73 ASP A C 1
ATOM 526 O O . ASP A 1 73 ? 31.637 1.421 -42.090 1.00 62.78 73 ASP A O 1
ATOM 530 N N . GLU A 1 74 ? 33.426 2.789 -42.107 1.00 55.03 74 GLU A N 1
ATOM 531 C CA . GLU A 1 74 ? 33.669 2.743 -43.542 1.00 55.03 74 GLU A CA 1
ATOM 532 C C . GLU A 1 74 ? 34.036 1.305 -43.931 1.00 55.03 74 GLU A C 1
ATOM 534 O O . GLU A 1 74 ? 35.083 0.775 -43.575 1.00 55.03 74 GLU A O 1
ATOM 539 N N . SER A 1 75 ? 33.118 0.624 -44.616 1.00 53.62 75 SER A N 1
ATOM 540 C CA . SER A 1 75 ? 33.333 -0.752 -45.052 1.00 53.62 75 SER A CA 1
ATOM 541 C C . SER A 1 75 ? 34.384 -0.765 -46.163 1.00 53.62 75 SER A C 1
ATOM 543 O O . SER A 1 75 ? 34.083 -0.379 -47.293 1.00 53.62 75 SER A O 1
ATOM 545 N N . ASP A 1 76 ? 35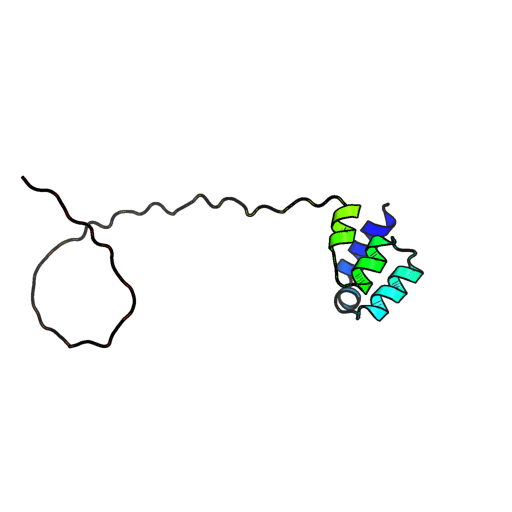.605 -1.189 -45.835 1.00 53.66 76 ASP A N 1
ATOM 546 C CA . ASP A 1 76 ? 36.660 -1.482 -46.806 1.00 53.66 76 ASP A CA 1
ATOM 547 C C . ASP A 1 76 ? 36.255 -2.745 -47.592 1.00 53.66 76 ASP A C 1
ATOM 549 O O . ASP A 1 76 ? 36.257 -3.866 -47.077 1.00 53.66 76 ASP A O 1
ATOM 553 N N . ASP A 1 77 ? 35.780 -2.529 -48.817 1.00 55.59 77 ASP A N 1
ATOM 554 C CA . ASP A 1 77 ? 35.458 -3.557 -49.806 1.00 55.59 77 ASP A CA 1
ATOM 555 C C . ASP A 1 77 ? 36.758 -3.993 -50.493 1.00 55.59 77 ASP A C 1
ATOM 557 O O . ASP A 1 77 ? 37.270 -3.280 -51.355 1.00 55.59 77 ASP A O 1
ATOM 561 N N . ASP A 1 78 ? 37.285 -5.167 -50.132 1.00 51.91 78 ASP A N 1
ATOM 562 C CA . ASP A 1 78 ? 38.267 -5.870 -50.964 1.00 51.91 78 ASP A CA 1
ATOM 563 C C . ASP A 1 78 ? 37.987 -7.386 -51.013 1.00 51.91 78 ASP A C 1
ATOM 565 O O . ASP A 1 78 ? 38.169 -8.121 -50.043 1.00 51.91 78 ASP A O 1
ATOM 569 N N . GLY A 1 79 ? 37.522 -7.839 -52.182 1.00 45.38 79 GLY A N 1
ATOM 570 C CA . GLY A 1 79 ? 38.054 -9.032 -52.855 1.00 45.38 79 GLY A CA 1
ATOM 571 C C . GLY A 1 79 ? 37.677 -10.443 -52.369 1.00 45.38 79 GLY A C 1
ATOM 572 O O . GLY A 1 79 ? 38.454 -11.099 -51.690 1.00 45.38 79 GLY A O 1
ATOM 573 N N . ASP A 1 80 ? 36.531 -10.946 -52.846 1.00 52.72 80 ASP A N 1
ATOM 574 C CA . ASP A 1 80 ? 36.341 -12.219 -53.592 1.00 52.72 80 ASP A CA 1
ATOM 575 C C . ASP A 1 80 ? 37.177 -13.491 -53.233 1.00 52.72 80 ASP A C 1
ATOM 577 O O . ASP A 1 80 ? 38.357 -13.563 -53.559 1.00 52.72 80 ASP A O 1
ATOM 581 N N . ASP A 1 81 ? 36.540 -14.548 -52.682 1.00 45.81 81 ASP A N 1
ATOM 582 C CA . ASP A 1 81 ? 36.423 -15.906 -53.293 1.00 45.81 81 ASP A CA 1
ATOM 583 C C . ASP A 1 81 ? 35.450 -16.827 -52.486 1.00 45.81 81 ASP A C 1
ATOM 585 O O . ASP A 1 81 ? 35.405 -16.820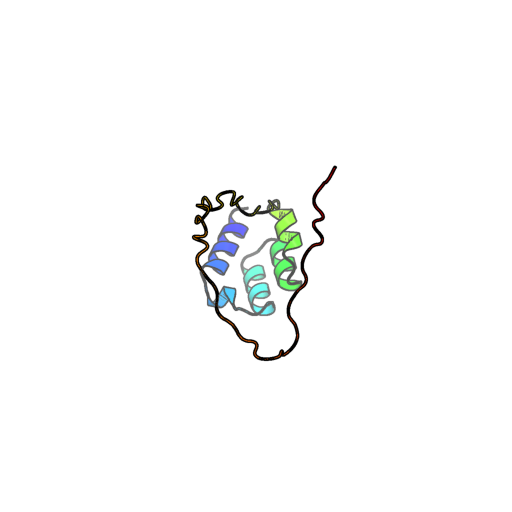 -51.256 1.00 45.81 81 ASP A O 1
ATOM 589 N N . LYS A 1 82 ? 34.616 -17.604 -53.192 1.00 46.69 82 LYS A N 1
ATOM 590 C CA . LYS A 1 82 ? 33.444 -18.425 -52.749 1.00 46.69 82 LYS A CA 1
ATOM 591 C C . LYS A 1 82 ? 33.858 -19.842 -52.233 1.00 46.69 82 LYS A C 1
ATOM 593 O O . LYS A 1 82 ? 35.042 -20.133 -52.331 1.00 46.69 82 LYS A O 1
ATOM 598 N N . PRO A 1 83 ? 32.984 -20.800 -51.767 1.00 48.47 83 PRO A N 1
ATOM 599 C CA . PRO A 1 83 ? 31.521 -20.927 -51.940 1.00 48.47 83 PRO A CA 1
ATOM 600 C C . PRO A 1 83 ? 30.649 -21.471 -50.765 1.00 48.47 83 PRO A C 1
ATOM 602 O O . PRO A 1 83 ? 31.072 -22.213 -49.888 1.00 48.47 83 PRO A O 1
ATOM 605 N N . HIS A 1 84 ? 29.353 -21.141 -50.868 1.00 47.56 84 HIS A N 1
ATOM 606 C CA . HIS A 1 84 ? 28.128 -21.864 -50.466 1.00 47.56 84 HIS A CA 1
ATOM 607 C C . HIS A 1 84 ? 28.220 -23.086 -49.522 1.00 47.56 84 HIS A C 1
ATOM 609 O O . HIS A 1 84 ? 28.628 -24.172 -49.929 1.00 47.56 84 HIS A O 1
ATOM 615 N N . HIS A 1 85 ? 27.579 -22.974 -48.353 1.00 44.91 85 HIS A N 1
ATOM 616 C CA . HIS A 1 85 ? 26.934 -24.111 -47.684 1.00 44.91 85 HIS A CA 1
ATOM 617 C C . HIS A 1 85 ? 25.417 -23.848 -47.559 1.00 44.91 85 HIS A C 1
ATOM 619 O O . HIS A 1 85 ? 25.027 -22.711 -47.278 1.00 44.91 85 HIS A O 1
ATOM 625 N N . PRO A 1 86 ? 24.545 -24.837 -47.847 1.00 46.22 86 PRO A N 1
ATOM 626 C CA . PRO A 1 86 ? 23.099 -24.647 -47.908 1.00 46.22 86 PRO A CA 1
ATOM 627 C C . PRO A 1 86 ? 22.437 -24.622 -46.520 1.00 46.22 86 PRO A C 1
ATOM 629 O O . PRO A 1 86 ? 22.948 -25.162 -45.545 1.00 46.22 86 PRO A O 1
ATOM 632 N N . SER A 1 87 ? 21.285 -23.957 -46.509 1.00 49.62 87 SER A N 1
ATOM 633 C CA . SER A 1 87 ? 20.483 -23.393 -45.420 1.00 49.62 87 SER A CA 1
ATOM 634 C C . SER A 1 87 ? 19.992 -24.322 -44.300 1.00 49.62 87 SER A C 1
ATOM 636 O O . SER A 1 87 ? 19.606 -25.456 -44.563 1.00 49.62 87 SER A O 1
ATOM 638 N N . GLU A 1 88 ? 19.753 -23.729 -43.122 1.00 39.69 88 GLU A N 1
ATOM 639 C CA . GLU A 1 88 ? 18.530 -23.988 -42.343 1.00 39.69 88 GLU A CA 1
ATOM 640 C C . GLU A 1 88 ? 17.728 -22.678 -42.130 1.00 39.69 88 GLU A C 1
ATOM 642 O O . GLU A 1 88 ? 18.326 -21.621 -41.913 1.00 39.69 88 GLU A O 1
ATOM 647 N N . PRO A 1 89 ? 16.384 -22.706 -42.254 1.00 45.28 89 PRO A N 1
ATOM 648 C CA . PRO A 1 89 ? 15.500 -21.535 -42.237 1.00 45.28 89 PRO A CA 1
ATOM 649 C C . PRO A 1 89 ? 14.897 -21.311 -40.833 1.00 45.28 89 PRO A C 1
ATOM 651 O O . PRO A 1 89 ? 14.647 -22.254 -40.099 1.00 45.28 89 PRO A O 1
ATOM 654 N N . GLY A 1 90 ? 14.537 -20.120 -40.377 1.00 39.66 90 GLY A N 1
ATOM 655 C CA . GLY A 1 90 ? 14.604 -18.797 -40.956 1.00 39.66 90 GLY A CA 1
ATOM 656 C C . GLY A 1 90 ? 14.197 -17.812 -39.863 1.00 39.66 90 GLY A C 1
ATOM 657 O O . GLY A 1 90 ? 13.114 -17.918 -39.288 1.00 39.66 90 GLY A O 1
ATOM 658 N N . HIS A 1 91 ? 15.072 -16.855 -39.579 1.00 43.03 91 HIS A N 1
ATOM 659 C CA . HIS A 1 91 ? 14.732 -15.678 -38.802 1.00 43.03 91 HIS A CA 1
ATOM 660 C C . HIS A 1 91 ? 14.732 -14.470 -39.730 1.00 43.03 91 HIS A C 1
ATOM 662 O O . HIS A 1 91 ? 15.747 -14.131 -40.325 1.00 43.03 91 HIS A O 1
ATOM 668 N N . SER A 1 92 ? 13.563 -13.833 -39.768 1.00 39.44 92 SER A N 1
ATOM 669 C CA . SER A 1 92 ? 13.383 -12.391 -39.913 1.00 39.44 92 SER A CA 1
ATOM 670 C C . SER A 1 92 ? 13.629 -11.769 -41.295 1.00 39.44 92 SER A C 1
ATOM 672 O O . SER A 1 92 ? 14.694 -11.829 -41.892 1.00 39.44 92 SER A O 1
ATOM 674 N N . GLN A 1 93 ? 12.555 -11.130 -41.757 1.00 47.72 93 GLN A N 1
ATOM 675 C CA . GLN A 1 93 ? 12.375 -10.304 -42.950 1.00 47.72 93 GLN A CA 1
ATOM 676 C C . GLN A 1 93 ? 13.533 -9.338 -43.257 1.00 47.72 93 GLN A C 1
ATOM 678 O O . GLN A 1 93 ? 14.181 -8.844 -42.336 1.00 47.72 93 GLN A O 1
ATOM 683 N N . PRO A 1 94 ? 13.639 -8.895 -44.525 1.00 46.16 94 PRO A N 1
ATOM 684 C CA . PRO A 1 94 ? 13.808 -7.456 -44.705 1.00 46.16 94 PRO A CA 1
ATOM 685 C C . PRO A 1 94 ? 12.977 -6.842 -45.844 1.00 46.16 94 PRO A C 1
ATOM 687 O O . PRO A 1 94 ? 12.891 -7.336 -46.966 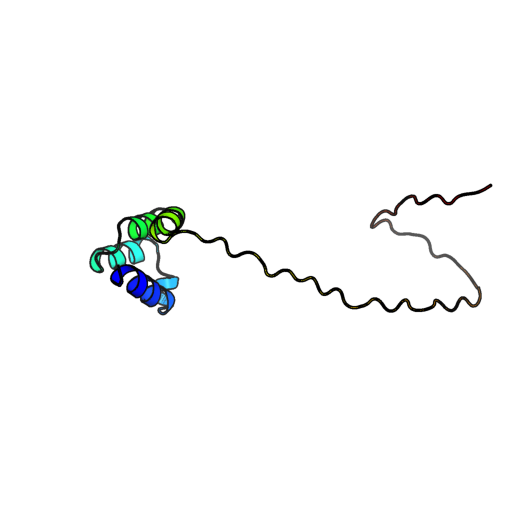1.00 46.16 94 PRO A O 1
ATOM 690 N N . HIS A 1 95 ? 12.344 -5.725 -45.488 1.00 45.25 95 HIS A N 1
ATOM 691 C CA . HIS A 1 95 ? 12.424 -4.424 -46.155 1.00 45.25 95 HIS A CA 1
ATOM 692 C C . HIS A 1 95 ? 12.654 -4.415 -47.676 1.00 45.25 95 HIS A C 1
ATOM 694 O O . HIS A 1 95 ? 13.761 -4.600 -48.171 1.00 45.25 95 HIS A O 1
ATOM 700 N N . LYS A 1 96 ? 11.602 -4.058 -48.421 1.00 47.09 96 LYS A N 1
ATOM 701 C CA . LYS A 1 96 ? 11.730 -3.610 -49.811 1.00 47.09 96 LYS A CA 1
ATOM 702 C C . LYS A 1 96 ? 12.093 -2.126 -49.824 1.00 47.09 96 LYS A C 1
ATOM 704 O O . LYS A 1 96 ? 11.256 -1.289 -49.494 1.00 47.09 96 LYS A O 1
ATOM 709 N N . HIS A 1 97 ? 13.315 -1.815 -50.242 1.00 41.00 97 HIS A N 1
ATOM 710 C CA . HIS A 1 97 ? 13.709 -0.486 -50.699 1.00 41.00 97 HIS A CA 1
ATOM 711 C C . HIS A 1 97 ? 14.079 -0.602 -52.182 1.00 41.00 97 HIS A C 1
ATOM 713 O O . HIS A 1 97 ? 14.951 -1.384 -52.547 1.00 41.00 97 HIS A O 1
ATOM 719 N N . THR A 1 98 ? 13.363 0.108 -53.051 1.00 58.38 98 THR A N 1
ATOM 720 C CA . THR A 1 98 ? 13.644 0.170 -54.493 1.00 58.38 98 THR A CA 1
ATOM 721 C C . THR A 1 98 ? 14.234 1.537 -54.831 1.00 58.38 98 THR A C 1
ATOM 723 O O . THR A 1 98 ? 13.557 2.534 -54.566 1.00 58.38 98 THR A O 1
ATOM 726 N N . PRO A 1 99 ? 15.440 1.613 -55.424 1.00 52.34 99 PRO A N 1
ATOM 727 C CA . PRO A 1 99 ? 16.014 2.863 -55.891 1.00 52.34 99 PRO A CA 1
ATOM 728 C C . PRO A 1 99 ? 15.592 3.224 -57.323 1.00 52.34 99 PRO A C 1
ATOM 730 O O . PRO A 1 99 ? 15.074 2.423 -58.101 1.00 52.34 99 PRO A O 1
ATOM 733 N N . HIS A 1 100 ? 15.836 4.496 -57.607 1.00 44.94 100 HIS A N 1
ATOM 734 C CA . HIS A 1 100 ? 15.441 5.326 -58.736 1.00 44.94 100 HIS A CA 1
ATOM 735 C C . HIS A 1 100 ? 16.351 5.141 -59.972 1.00 44.94 100 HIS A C 1
ATOM 737 O O . HIS A 1 100 ? 17.568 5.038 -59.822 1.00 44.94 100 HIS A O 1
ATOM 743 N N . LYS A 1 101 ? 15.776 5.172 -61.184 1.00 43.34 101 LYS A N 1
ATOM 744 C CA . LYS A 1 101 ? 16.388 5.576 -62.478 1.00 43.34 101 LYS A CA 1
ATOM 745 C C . LYS A 1 101 ? 15.261 5.603 -63.536 1.00 43.34 101 LYS A C 1
ATOM 747 O O . LYS A 1 101 ? 14.370 4.767 -63.437 1.00 43.34 101 LYS A O 1
ATOM 752 N N . GLN A 1 102 ? 15.175 6.490 -64.528 1.00 48.31 102 GLN A N 1
ATOM 753 C CA . GLN A 1 102 ? 16.109 7.419 -65.179 1.00 48.31 102 GLN A CA 1
ATOM 754 C C . GLN A 1 102 ? 15.423 8.760 -65.456 1.00 48.31 102 GLN A C 1
ATOM 756 O O . GLN A 1 102 ? 14.178 8.755 -65.588 1.00 48.31 102 GLN A O 1
#

Foldseek 3Di:
DVLQVVVVVVCVVDPCSVPDQLVVVLVVCVVSVHDPLVSVCSVVVNCVSVCVVVPDDDDDDPDPPDDPDDDDDDDDDDDDDDDDDDDDDDDDDDDDDDDDDD

Secondary structure (DSSP, 8-state):
-HHHHHHHHHHHH-HHHHTS-HHHHHHHHHHTT--HHHHHHHHHT-THHHHHHHT----PPP----PPP---------------------------------

pLDDT: mean 73.99, std 18.04, range [39.44, 91.5]